Protein AF-A0A372DYC7-F1 (afdb_monomer_lite)

Sequence (116 aa):
MNNTLNTIEMNVEYLGTKWVNGWEHNAYNVALTHNGVTEEFIWKQGLGIHKEPSLERVLEHLIKESYYYEEDIYDMYDDPEIAEKVIEQLKEEEEKLNNLFSEYELEEFYSFYFED

pLDDT: mean 88.9, std 8.72, range [56.5, 97.94]

Foldseek 3Di:
DVVQLVQKDKDKDFPAWDDDPNFIWTWIWIWIAHPRDIDTDTDTHGPPPPDDDDPLNVLLVLLVLLPDDLVVLCVVDPDVVVSVVSVVNSVVSNVRCVRRDPPVVSVVSCCVNPND

Radius of gyration: 14.84 Å; chains: 1; bounding box: 36×30×34 Å

Secondary structure (DSSP, 8-state):
-HHHHTT-EEEEEEEEEEEETTEEEEEEEEEEEETTEEEEEEEEEETT--SPPPHHHHHHHHHHHHS--HHHHHHH-SSHHHHHHHHHHHHHHHHHHHHHS-HHHHHHHHHHHH--

Structure (mmCIF, N/CA/C/O backbone):
data_AF-A0A372DYC7-F1
#
_entry.id   AF-A0A372DYC7-F1
#
loop_
_atom_site.group_PDB
_atom_site.id
_atom_site.type_symbol
_atom_site.label_atom_id
_atom_site.label_alt_id
_atom_site.label_comp_id
_atom_site.label_asym_id
_atom_site.label_entity_id
_atom_site.label_seq_id
_atom_site.pdbx_PDB_ins_code
_atom_site.Cartn_x
_atom_site.Cartn_y
_atom_site.Cartn_z
_atom_site.occupancy
_atom_site.B_iso_or_equiv
_atom_site.auth_seq_id
_atom_site.auth_comp_id
_atom_site.auth_asym_id
_atom_site.auth_atom_id
_atom_site.pdbx_PDB_model_num
ATOM 1 N N . MET A 1 1 ? -2.525 -3.301 18.981 1.00 56.50 1 MET A N 1
ATOM 2 C CA . MET A 1 1 ? -2.126 -4.342 18.011 1.00 56.50 1 MET A CA 1
ATOM 3 C C . MET A 1 1 ? -3.255 -5.265 17.580 1.00 56.50 1 MET A C 1
ATOM 5 O O . MET A 1 1 ? -3.881 -4.928 16.588 1.00 56.50 1 MET A O 1
ATOM 9 N N . ASN A 1 2 ? -3.603 -6.355 18.294 1.00 57.84 2 ASN A N 1
ATOM 10 C CA . ASN A 1 2 ? -4.692 -7.252 17.839 1.00 57.84 2 ASN A CA 1
ATOM 11 C C . ASN A 1 2 ? -6.020 -6.513 17.589 1.00 57.84 2 ASN A C 1
ATOM 13 O O . ASN A 1 2 ? -6.776 -6.904 16.715 1.00 57.84 2 ASN A O 1
ATOM 17 N N . ASN A 1 3 ? -6.305 -5.432 18.322 1.00 63.66 3 ASN A N 1
ATOM 18 C CA . ASN A 1 3 ? -7.542 -4.677 18.124 1.00 63.66 3 ASN A CA 1
ATOM 19 C C . ASN A 1 3 ? -7.583 -3.879 16.812 1.00 63.66 3 ASN A C 1
ATOM 21 O O . ASN A 1 3 ? -8.643 -3.861 16.204 1.00 63.66 3 ASN A O 1
ATOM 25 N N . THR A 1 4 ? -6.477 -3.272 16.367 1.00 75.25 4 THR A N 1
ATOM 26 C CA . THR A 1 4 ? -6.447 -2.425 15.156 1.00 75.25 4 THR A CA 1
ATOM 27 C C . THR A 1 4 ? -6.471 -3.267 13.882 1.00 75.25 4 THR A C 1
ATOM 29 O O . THR A 1 4 ? -7.215 -2.971 12.959 1.00 75.25 4 THR A O 1
ATOM 32 N N . LEU A 1 5 ? -5.742 -4.389 13.841 1.00 82.31 5 LEU A N 1
ATOM 33 C CA . LEU A 1 5 ? -5.814 -5.309 12.696 1.00 82.31 5 LEU A CA 1
ATOM 34 C C . LEU A 1 5 ? -7.219 -5.914 12.532 1.00 82.31 5 LEU A C 1
ATOM 36 O O . LEU A 1 5 ? -7.680 -6.114 11.415 1.00 82.31 5 LEU A O 1
ATOM 40 N N . ASN A 1 6 ? -7.926 -6.153 13.642 1.00 82.19 6 ASN A N 1
ATOM 41 C CA . ASN A 1 6 ? -9.282 -6.706 13.628 1.00 82.19 6 ASN A CA 1
ATOM 42 C C . ASN A 1 6 ? -10.358 -5.718 13.146 1.00 82.19 6 ASN A C 1
ATOM 44 O O . ASN A 1 6 ? -11.492 -6.142 12.922 1.00 82.19 6 ASN A O 1
ATOM 48 N N . THR A 1 7 ? -10.050 -4.423 13.039 1.00 86.94 7 THR A N 1
ATOM 49 C CA . THR A 1 7 ? -10.987 -3.407 12.529 1.00 86.94 7 THR A CA 1
ATOM 50 C C . THR A 1 7 ? -10.814 -3.126 11.042 1.00 86.94 7 THR A C 1
ATOM 52 O O . THR A 1 7 ? -11.614 -2.379 10.484 1.00 86.94 7 THR A O 1
ATOM 55 N N . ILE A 1 8 ? -9.799 -3.719 10.409 1.00 94.44 8 ILE A N 1
ATOM 56 C CA . ILE A 1 8 ? -9.509 -3.527 8.992 1.00 94.44 8 ILE A CA 1
ATOM 57 C C . ILE A 1 8 ? -10.151 -4.659 8.199 1.00 94.44 8 ILE A C 1
ATOM 59 O O . ILE A 1 8 ? -9.878 -5.840 8.424 1.00 94.44 8 ILE A O 1
ATOM 63 N N . GLU A 1 9 ? -10.988 -4.293 7.239 1.00 96.19 9 GLU A N 1
ATOM 64 C CA . GLU A 1 9 ? -11.519 -5.228 6.255 1.00 96.19 9 GLU A CA 1
ATOM 65 C C . GLU A 1 9 ? -10.656 -5.170 4.992 1.00 96.19 9 GLU A C 1
ATOM 67 O O . GLU A 1 9 ? -10.263 -4.093 4.543 1.00 96.19 9 GLU A O 1
ATOM 72 N N . MET A 1 10 ? -10.359 -6.333 4.410 1.00 96.25 10 MET A N 1
ATOM 73 C CA . MET A 1 10 ? -9.587 -6.439 3.174 1.00 96.25 10 MET A CA 1
ATOM 74 C C . MET A 1 10 ? -10.370 -7.225 2.133 1.00 96.25 10 MET A C 1
ATOM 76 O O . MET A 1 10 ? -10.774 -8.363 2.375 1.00 96.25 10 MET A O 1
ATOM 80 N N . ASN A 1 11 ? -10.506 -6.639 0.948 1.00 96.25 11 ASN A N 1
ATOM 81 C CA . ASN A 1 11 ? -10.995 -7.318 -0.242 1.00 96.25 11 ASN A CA 1
ATOM 82 C C . ASN A 1 11 ? -9.893 -7.351 -1.297 1.00 96.25 11 ASN A C 1
ATOM 84 O O . ASN A 1 11 ? -9.164 -6.379 -1.482 1.00 96.25 11 ASN A O 1
ATOM 88 N N . VAL A 1 12 ? -9.773 -8.480 -1.991 1.00 94.50 12 VAL A N 1
ATOM 89 C CA . VAL A 1 12 ? -8.697 -8.722 -2.955 1.00 94.50 12 VAL A CA 1
ATOM 90 C C . VAL A 1 12 ? -9.269 -9.199 -4.278 1.00 94.50 12 VAL A C 1
ATOM 92 O O . VAL A 1 12 ? -10.001 -10.186 -4.329 1.00 94.50 12 VAL A O 1
ATOM 95 N N . GLU A 1 13 ? -8.885 -8.527 -5.357 1.00 94.44 13 GLU A N 1
ATOM 96 C CA . GLU A 1 13 ? -9.177 -8.932 -6.728 1.00 94.44 13 GLU A CA 1
ATOM 97 C C . GLU A 1 13 ? -7.873 -9.288 -7.444 1.00 94.44 13 GLU A C 1
ATOM 99 O O . GLU A 1 13 ? -6.955 -8.477 -7.534 1.00 94.44 13 GLU A O 1
ATOM 104 N N . TYR A 1 14 ? -7.777 -10.506 -7.979 1.00 92.31 14 TYR A N 1
ATOM 105 C CA . TYR A 1 14 ? -6.610 -10.919 -8.754 1.00 92.31 14 TYR A CA 1
ATOM 106 C C . TYR A 1 14 ? -6.668 -10.356 -10.180 1.00 92.31 14 TYR A C 1
ATOM 108 O O . TYR A 1 14 ? -7.560 -10.693 -10.956 1.00 92.31 14 TYR A O 1
ATOM 116 N N . LEU A 1 15 ? -5.666 -9.557 -10.551 1.00 90.38 15 LEU A N 1
ATOM 117 C CA . LEU A 1 15 ? -5.572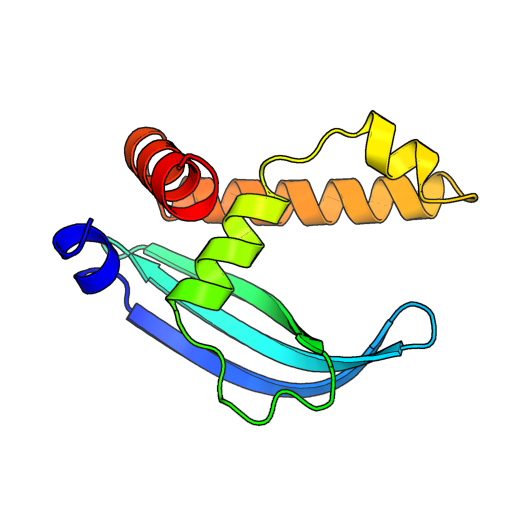 -8.879 -11.850 1.00 90.38 15 LEU A CA 1
ATOM 118 C C . LEU A 1 15 ? -4.760 -9.666 -12.890 1.00 90.38 15 LEU A C 1
ATOM 120 O O . LEU A 1 15 ? -4.502 -9.174 -13.994 1.00 90.38 15 LEU A O 1
ATOM 124 N N . GLY A 1 16 ? -4.326 -10.879 -12.545 1.00 88.12 16 GLY A N 1
ATOM 125 C CA . GLY A 1 16 ? -3.447 -11.681 -13.383 1.00 88.12 16 GLY A CA 1
ATOM 126 C C . GLY A 1 16 ? -1.967 -11.406 -13.134 1.00 88.12 16 GLY A C 1
ATOM 127 O O . GLY A 1 16 ? -1.562 -10.702 -12.208 1.00 88.12 16 GLY A O 1
ATOM 128 N N . THR A 1 17 ? -1.143 -11.986 -13.996 1.00 89.06 17 THR A N 1
ATOM 129 C CA . THR A 1 17 ? 0.308 -11.906 -13.885 1.00 89.06 17 THR A CA 1
ATOM 130 C C . THR A 1 17 ? 0.856 -10.712 -14.680 1.00 89.06 17 THR A C 1
ATOM 132 O O . THR A 1 17 ? 0.409 -10.437 -15.796 1.00 89.06 17 THR A O 1
ATOM 135 N N . LYS A 1 18 ? 1.798 -9.961 -14.098 1.00 84.75 18 LYS A N 1
ATOM 136 C CA . LYS A 1 18 ? 2.407 -8.744 -14.662 1.00 84.75 18 LYS A CA 1
ATOM 137 C C . LYS A 1 18 ? 3.930 -8.846 -14.657 1.00 84.75 18 LYS A C 1
ATOM 139 O O . LYS A 1 18 ? 4.508 -9.431 -13.750 1.00 84.75 18 LYS A O 1
ATOM 144 N N . TRP A 1 19 ? 4.569 -8.227 -15.646 1.00 80.38 19 TRP A N 1
ATOM 145 C CA . TRP A 1 19 ? 6.026 -8.160 -15.764 1.00 80.38 19 TRP A CA 1
ATOM 146 C C . TRP A 1 19 ? 6.530 -6.801 -15.276 1.00 80.38 19 TRP A C 1
ATOM 148 O O . TRP A 1 19 ? 6.081 -5.768 -15.770 1.00 80.38 19 TRP A O 1
ATOM 158 N N . VAL A 1 20 ? 7.454 -6.802 -14.317 1.00 73.19 20 VAL A N 1
ATOM 159 C CA . VAL A 1 20 ? 8.105 -5.613 -13.753 1.00 73.19 20 VAL A CA 1
ATOM 160 C C . VAL A 1 20 ? 9.607 -5.882 -13.710 1.00 73.19 20 VAL A C 1
ATOM 162 O O . VAL A 1 20 ? 10.046 -6.868 -13.130 1.00 73.19 20 VAL A O 1
ATOM 165 N N . ASN A 1 21 ? 10.405 -5.036 -14.366 1.00 68.50 21 ASN A N 1
ATOM 166 C CA . ASN A 1 21 ? 11.875 -5.112 -14.366 1.00 68.50 21 ASN A CA 1
ATOM 167 C C . ASN A 1 21 ? 12.450 -6.505 -14.710 1.00 68.50 21 ASN A C 1
ATOM 169 O O . ASN A 1 21 ? 13.441 -6.946 -14.134 1.00 68.50 21 ASN A O 1
ATOM 173 N N . GLY A 1 22 ? 11.818 -7.213 -15.655 1.00 73.31 22 GLY A N 1
ATOM 174 C CA . GLY A 1 22 ? 12.240 -8.551 -16.096 1.00 73.31 22 GLY A CA 1
ATOM 175 C C . GLY A 1 22 ? 11.792 -9.702 -15.190 1.00 73.31 22 GLY A C 1
ATOM 176 O O . GLY A 1 22 ? 12.070 -10.857 -15.508 1.00 73.31 22 GLY A O 1
ATOM 177 N N . TRP A 1 23 ? 11.067 -9.401 -14.114 1.00 75.25 23 TRP A N 1
ATOM 178 C CA . TRP A 1 23 ? 10.476 -10.374 -13.206 1.00 75.25 23 TRP A CA 1
ATOM 179 C C . TRP A 1 23 ? 8.964 -10.390 -13.354 1.00 75.25 23 TRP A C 1
ATOM 181 O O . TRP A 1 23 ? 8.325 -9.381 -13.645 1.00 75.25 23 TRP A O 1
ATOM 191 N N . GLU A 1 24 ? 8.386 -11.566 -13.179 1.00 84.81 24 GLU A N 1
ATOM 192 C CA . GLU A 1 24 ? 6.955 -11.772 -13.299 1.00 84.81 24 GLU A CA 1
ATOM 193 C C . GLU A 1 24 ? 6.333 -11.867 -11.888 1.00 84.81 24 GLU A C 1
ATOM 195 O O . GLU A 1 24 ? 6.908 -12.461 -10.971 1.00 84.81 24 GLU A O 1
ATOM 200 N N . HIS A 1 25 ? 5.182 -11.218 -11.701 1.00 89.12 25 HIS A N 1
ATOM 201 C CA . HIS A 1 25 ? 4.505 -11.024 -10.416 1.00 89.12 25 HIS A CA 1
ATOM 202 C C . HIS A 1 25 ? 3.005 -11.296 -10.545 1.00 89.12 25 HIS A C 1
ATOM 204 O O . HIS A 1 25 ? 2.388 -10.922 -11.541 1.00 89.12 25 HIS A O 1
ATOM 210 N N . ASN A 1 26 ? 2.390 -11.864 -9.511 1.00 89.62 26 ASN A N 1
ATOM 211 C CA . ASN A 1 26 ? 0.935 -11.863 -9.370 1.00 89.62 26 ASN A CA 1
ATOM 212 C C . ASN A 1 26 ? 0.490 -10.467 -8.925 1.00 89.62 26 ASN A C 1
ATOM 214 O O . ASN A 1 26 ? 0.961 -9.985 -7.897 1.00 89.62 26 ASN A O 1
ATOM 218 N N . ALA A 1 27 ? -0.388 -9.819 -9.684 1.00 91.19 27 ALA A N 1
ATOM 219 C CA . ALA A 1 27 ? -0.905 -8.496 -9.355 1.00 91.19 27 ALA A CA 1
ATOM 220 C C . ALA A 1 27 ? -2.329 -8.584 -8.804 1.00 91.19 27 ALA A C 1
ATOM 222 O O . ALA A 1 27 ? -3.139 -9.389 -9.270 1.00 91.19 27 ALA A O 1
ATOM 223 N N . TYR A 1 28 ? -2.632 -7.724 -7.842 1.00 93.38 28 TYR A N 1
ATOM 224 C CA . TYR A 1 28 ? -3.904 -7.669 -7.141 1.00 93.38 28 TYR A CA 1
ATOM 225 C C . TYR A 1 28 ? -4.366 -6.216 -7.023 1.00 93.38 28 TYR A C 1
ATOM 227 O O . TYR A 1 28 ? -3.539 -5.326 -6.832 1.00 93.38 28 TYR A O 1
ATOM 235 N N . ASN A 1 29 ? -5.674 -5.985 -7.114 1.00 95.06 29 ASN A N 1
ATOM 236 C CA . ASN A 1 29 ? -6.281 -4.800 -6.524 1.00 95.06 29 ASN A CA 1
ATOM 237 C C . ASN A 1 29 ? -6.641 -5.152 -5.080 1.00 95.06 29 ASN A C 1
ATOM 239 O O . ASN A 1 29 ? -7.350 -6.138 -4.853 1.00 95.06 29 ASN A O 1
ATOM 243 N N . VAL A 1 30 ? -6.124 -4.399 -4.115 1.00 96.31 30 VAL A N 1
ATOM 244 C CA . VAL A 1 30 ? -6.432 -4.581 -2.696 1.00 96.31 30 VAL A CA 1
ATOM 245 C C . VAL A 1 30 ? -7.232 -3.383 -2.222 1.00 96.31 30 VAL A C 1
ATOM 247 O O . VAL A 1 30 ? -6.718 -2.270 -2.212 1.00 96.31 30 VAL A O 1
ATOM 250 N N . ALA A 1 31 ? -8.473 -3.618 -1.811 1.00 97.62 31 ALA A N 1
ATOM 251 C CA . ALA A 1 31 ? -9.290 -2.617 -1.145 1.00 97.62 31 ALA A CA 1
ATOM 252 C C . ALA A 1 31 ? -9.194 -2.826 0.368 1.00 97.62 31 ALA A C 1
ATOM 254 O O . ALA A 1 31 ? -9.555 -3.896 0.870 1.00 97.62 31 ALA A O 1
ATOM 255 N N . LEU A 1 32 ? -8.706 -1.811 1.076 1.00 97.69 32 LEU A N 1
ATOM 256 C CA . LEU A 1 32 ? -8.657 -1.782 2.534 1.00 97.69 32 LEU A CA 1
ATOM 257 C C . LEU A 1 32 ? -9.731 -0.833 3.046 1.00 97.69 32 LEU A C 1
ATOM 259 O O . LEU A 1 32 ? -9.810 0.307 2.595 1.00 97.69 32 LEU A O 1
ATOM 263 N N . THR A 1 33 ? -10.532 -1.297 4.000 1.00 97.44 33 THR A N 1
ATOM 264 C CA . THR A 1 33 ? -11.546 -0.488 4.672 1.00 97.44 33 THR A CA 1
ATOM 265 C C . THR A 1 33 ? -11.220 -0.392 6.155 1.00 97.44 33 THR A C 1
ATOM 267 O O . THR A 1 33 ? -11.121 -1.410 6.837 1.00 97.44 33 THR A O 1
ATOM 270 N N . HIS A 1 34 ? -11.095 0.831 6.669 1.00 95.38 34 HIS A N 1
ATOM 271 C CA . HIS A 1 34 ? -10.878 1.110 8.090 1.00 95.38 34 HIS A CA 1
ATOM 272 C C . HIS A 1 34 ? -11.677 2.344 8.501 1.00 95.38 34 HIS A C 1
ATOM 274 O O . HIS A 1 34 ? -11.741 3.325 7.764 1.00 95.38 34 HIS A O 1
ATOM 280 N N . ASN A 1 35 ? -12.351 2.289 9.652 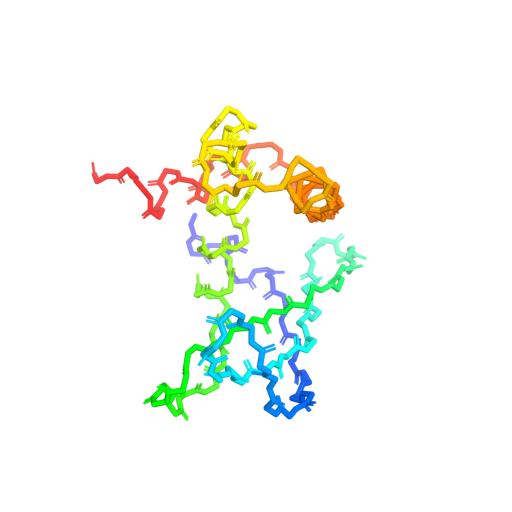1.00 90.19 35 ASN A N 1
ATOM 281 C CA . ASN A 1 35 ? -13.164 3.396 10.182 1.00 90.19 35 ASN A CA 1
ATOM 282 C C . ASN A 1 35 ? -14.171 4.022 9.182 1.00 90.19 35 ASN A C 1
ATOM 284 O O . ASN A 1 35 ? -14.516 5.199 9.282 1.00 90.19 35 ASN A O 1
ATOM 288 N N . GLY A 1 36 ? -14.681 3.231 8.230 1.00 92.06 36 GLY A N 1
ATOM 289 C CA . GLY A 1 36 ? -15.637 3.679 7.209 1.00 92.06 36 GLY A CA 1
ATOM 290 C C . GLY A 1 36 ? -15.014 4.367 5.986 1.00 92.06 36 GLY A C 1
ATOM 291 O O . GLY A 1 36 ? -15.755 4.750 5.081 1.00 92.06 36 GLY A O 1
ATOM 292 N N . VAL A 1 37 ? -13.687 4.491 5.932 1.00 96.06 37 VAL A N 1
ATOM 293 C CA . VAL A 1 37 ? -12.923 4.916 4.750 1.00 96.06 37 VAL A CA 1
ATOM 294 C C . VAL A 1 37 ? -12.467 3.675 3.994 1.00 96.06 37 VAL A C 1
ATOM 296 O O . VAL A 1 37 ? -12.170 2.657 4.612 1.00 96.06 37 VAL A O 1
ATOM 299 N N . THR A 1 38 ? -12.459 3.729 2.663 1.00 97.69 38 THR A N 1
ATOM 300 C CA . THR A 1 38 ? -11.950 2.649 1.808 1.00 97.69 38 THR A CA 1
ATOM 301 C C . THR A 1 38 ? -10.994 3.221 0.781 1.00 97.69 38 THR A C 1
ATOM 303 O O . THR A 1 38 ? -11.359 4.172 0.096 1.00 97.69 38 THR A O 1
ATOM 306 N N . GLU A 1 39 ? -9.817 2.616 0.661 1.00 97.94 39 GLU A N 1
ATOM 307 C CA . GLU A 1 39 ? -8.808 2.970 -0.338 1.00 97.94 39 GLU A CA 1
ATOM 308 C C . GLU A 1 39 ? -8.347 1.725 -1.099 1.00 97.94 39 GLU A C 1
ATOM 310 O O . GLU A 1 39 ? -8.348 0.611 -0.565 1.00 97.94 39 GLU A O 1
ATOM 315 N N . GLU A 1 40 ? -7.959 1.925 -2.359 1.00 96.81 40 GLU A N 1
ATOM 316 C CA . GLU A 1 40 ? -7.547 0.861 -3.276 1.00 96.81 40 GLU A CA 1
ATOM 317 C C . GLU A 1 40 ? -6.064 0.969 -3.653 1.00 96.81 40 GLU A C 1
ATOM 319 O O . GLU A 1 40 ? -5.568 2.032 -4.049 1.00 96.81 40 GLU A O 1
ATOM 324 N N . PHE A 1 41 ? -5.372 -0.167 -3.588 1.00 95.12 41 PHE A N 1
ATOM 325 C CA . PHE A 1 41 ? -3.936 -0.295 -3.816 1.00 95.12 41 PHE A CA 1
ATOM 326 C C . PHE A 1 41 ? -3.643 -1.343 -4.886 1.00 95.12 41 PHE A C 1
ATOM 328 O O . PHE A 1 41 ? -4.210 -2.440 -4.883 1.00 95.12 41 PHE A O 1
ATOM 335 N N . ILE A 1 42 ? -2.694 -1.039 -5.774 1.00 91.38 42 ILE A N 1
ATOM 336 C CA . ILE A 1 42 ? -2.190 -2.017 -6.739 1.00 91.38 42 ILE A CA 1
ATOM 337 C C . ILE A 1 42 ? -1.029 -2.767 -6.102 1.00 91.38 42 ILE A C 1
ATOM 339 O O . ILE A 1 42 ? 0.118 -2.337 -6.145 1.00 91.38 42 ILE A O 1
ATOM 343 N N . TRP A 1 43 ? -1.324 -3.939 -5.554 1.00 91.62 43 TRP A N 1
ATOM 344 C CA . TRP A 1 43 ? -0.346 -4.734 -4.828 1.00 91.62 43 TRP A CA 1
ATOM 345 C C . TRP A 1 43 ? 0.199 -5.885 -5.677 1.00 91.62 43 TRP A C 1
ATOM 347 O O . TRP A 1 43 ? -0.507 -6.476 -6.501 1.00 91.62 43 TRP A O 1
ATOM 357 N N . LYS A 1 44 ? 1.475 -6.231 -5.491 1.00 89.50 44 LYS A N 1
ATOM 358 C CA . LYS A 1 44 ? 2.158 -7.263 -6.284 1.00 89.50 44 LYS A CA 1
ATOM 359 C C . LYS A 1 44 ? 2.844 -8.280 -5.381 1.00 89.50 44 LYS A C 1
ATOM 361 O O . LYS A 1 44 ? 3.539 -7.929 -4.438 1.00 89.50 44 LYS A O 1
ATOM 366 N N . GLN A 1 45 ? 2.726 -9.552 -5.748 1.00 87.88 45 GLN A N 1
ATOM 367 C CA . GLN A 1 45 ? 3.373 -10.676 -5.081 1.00 87.88 45 GLN A CA 1
ATOM 368 C C . GLN A 1 45 ? 4.333 -11.383 -6.036 1.00 87.88 45 GLN A C 1
ATOM 370 O O . GLN A 1 45 ? 3.983 -11.660 -7.184 1.00 87.88 45 GLN A O 1
ATOM 375 N N . GLY A 1 46 ? 5.534 -11.724 -5.565 1.00 82.75 46 GLY A N 1
ATOM 376 C CA . GLY A 1 46 ? 6.481 -12.520 -6.349 1.00 82.75 46 GLY A CA 1
ATOM 377 C C . GLY A 1 46 ? 5.909 -13.888 -6.750 1.00 82.75 46 GLY A C 1
ATOM 378 O O . GLY A 1 46 ? 5.208 -14.542 -5.967 1.00 82.75 46 GLY A O 1
ATOM 379 N N . LEU A 1 47 ? 6.220 -14.337 -7.970 1.00 75.44 47 LEU A N 1
ATOM 380 C CA . LEU A 1 47 ? 5.857 -15.678 -8.428 1.00 75.44 47 LEU A CA 1
ATOM 381 C C . LEU A 1 47 ? 6.474 -16.771 -7.543 1.00 75.44 47 LEU A C 1
ATOM 383 O O . LEU A 1 47 ? 7.641 -16.710 -7.166 1.00 75.44 47 LEU A O 1
ATOM 387 N N . GLY A 1 48 ? 5.679 -17.797 -7.230 1.00 69.56 48 GLY A N 1
ATOM 388 C CA . GLY A 1 48 ? 6.052 -18.894 -6.324 1.00 69.56 48 GLY A CA 1
ATOM 389 C C . GLY A 1 48 ? 5.483 -18.753 -4.910 1.00 69.56 48 GLY A C 1
ATOM 390 O O . GLY A 1 48 ? 5.449 -19.723 -4.152 1.00 69.56 48 GLY A O 1
ATOM 391 N N . ILE A 1 49 ? 4.941 -17.583 -4.564 1.00 74.38 49 ILE A N 1
ATOM 392 C CA . ILE A 1 49 ? 4.090 -17.437 -3.385 1.00 74.38 49 ILE A CA 1
ATOM 393 C C . ILE A 1 49 ? 2.656 -17.762 -3.823 1.00 74.38 49 ILE A C 1
ATOM 395 O O . ILE A 1 49 ? 1.994 -16.975 -4.492 1.00 74.38 49 ILE A O 1
ATOM 399 N N . HIS A 1 50 ? 2.200 -18.969 -3.484 1.00 65.44 50 HIS A N 1
ATOM 400 C CA . HIS A 1 50 ? 0.890 -19.501 -3.892 1.00 65.44 50 HIS A CA 1
ATOM 401 C C . HIS A 1 50 ? -0.252 -19.168 -2.923 1.00 65.44 50 HIS A C 1
ATOM 403 O O . HIS A 1 50 ? -1.385 -19.583 -3.148 1.00 65.44 50 HIS A O 1
ATOM 409 N N . LYS A 1 51 ? 0.047 -18.477 -1.820 1.00 69.56 51 LYS A N 1
ATOM 410 C CA . LYS A 1 51 ? -0.969 -18.049 -0.857 1.00 69.56 51 LYS A CA 1
ATOM 411 C C . LYS A 1 51 ? -1.638 -16.776 -1.358 1.00 69.56 51 LYS A C 1
ATOM 413 O O . LYS A 1 51 ? -0.958 -15.920 -1.926 1.00 69.56 51 LYS A O 1
ATOM 418 N N . GLU A 1 52 ? -2.943 -16.676 -1.125 1.00 81.62 52 GLU A N 1
ATOM 419 C CA . GLU A 1 52 ? -3.664 -15.412 -1.265 1.00 81.62 52 GLU A CA 1
ATOM 420 C C . GLU A 1 52 ? -2.998 -14.335 -0.392 1.00 81.62 52 GLU A C 1
ATOM 422 O O . GLU A 1 52 ? -2.416 -14.679 0.650 1.00 81.62 52 GLU A O 1
ATOM 427 N N . PRO A 1 53 ? -3.038 -13.059 -0.815 1.00 90.25 53 PRO A N 1
ATOM 428 C CA . PRO A 1 53 ? -2.507 -11.962 -0.015 1.00 90.25 53 PRO A CA 1
ATOM 429 C C . PRO A 1 53 ? -3.150 -11.973 1.375 1.00 90.25 53 PRO A C 1
ATOM 431 O O . PRO A 1 53 ? -4.368 -12.108 1.492 1.00 90.25 53 PRO A O 1
ATOM 434 N N . SER A 1 54 ? -2.338 -11.862 2.427 1.00 91.38 54 SER A N 1
ATOM 435 C CA . SER A 1 54 ? -2.842 -11.683 3.791 1.00 91.38 54 SER A CA 1
ATOM 436 C C . SER A 1 54 ? -2.784 -10.210 4.164 1.00 91.38 54 SER A C 1
ATOM 438 O O . SER A 1 54 ? -1.881 -9.504 3.712 1.00 91.38 54 SER A O 1
ATOM 440 N N . LEU A 1 55 ? -3.718 -9.766 5.008 1.00 93.19 55 LEU A N 1
ATOM 441 C CA . LEU A 1 55 ? -3.794 -8.376 5.455 1.00 93.19 55 LEU A CA 1
ATOM 442 C C . LEU A 1 55 ? -2.453 -7.911 6.020 1.00 93.19 55 LEU A C 1
ATOM 444 O O . LEU A 1 55 ? -1.960 -6.857 5.646 1.00 93.19 55 LEU A O 1
ATOM 448 N N . GLU A 1 56 ? -1.825 -8.735 6.856 1.00 91.31 56 GLU A N 1
ATOM 449 C CA . GLU A 1 56 ? -0.569 -8.386 7.506 1.00 91.31 56 GLU A CA 1
ATOM 450 C C . GLU A 1 56 ? 0.561 -8.177 6.503 1.00 91.31 56 GLU A C 1
ATOM 452 O O . GLU A 1 56 ? 1.357 -7.270 6.685 1.00 91.31 56 GLU A O 1
ATOM 457 N N . ARG A 1 57 ? 0.622 -8.980 5.434 1.00 90.62 57 ARG A N 1
ATOM 458 C CA . ARG A 1 57 ? 1.656 -8.839 4.398 1.00 90.62 57 ARG A CA 1
ATOM 459 C C . ARG A 1 57 ? 1.411 -7.644 3.497 1.00 90.62 57 ARG A C 1
ATOM 461 O O . ARG A 1 57 ? 2.367 -7.026 3.040 1.00 90.62 57 ARG A O 1
ATOM 468 N N . VAL A 1 58 ? 0.145 -7.360 3.199 1.00 93.88 58 VAL A N 1
ATOM 469 C CA . VAL A 1 58 ? -0.208 -6.170 2.429 1.00 93.88 58 VAL A CA 1
ATOM 470 C C . VAL A 1 58 ? 0.141 -4.927 3.239 1.00 93.88 58 VAL A C 1
ATOM 472 O O . VAL A 1 58 ? 0.849 -4.074 2.722 1.00 93.88 58 VAL A O 1
ATOM 475 N N . LEU A 1 59 ? -0.274 -4.855 4.508 1.00 93.88 59 LEU A N 1
ATOM 476 C CA . LEU A 1 59 ? 0.043 -3.728 5.385 1.00 93.88 59 LEU A CA 1
ATOM 477 C C . LEU A 1 59 ? 1.546 -3.580 5.607 1.00 93.88 59 LEU A C 1
ATOM 479 O O . LEU A 1 59 ? 2.057 -2.487 5.422 1.00 93.88 59 LEU A O 1
ATOM 483 N N . GLU A 1 60 ? 2.269 -4.657 5.923 1.00 92.38 60 GLU A N 1
ATOM 484 C CA . GLU A 1 60 ? 3.732 -4.617 6.042 1.00 92.38 60 GLU A CA 1
ATOM 485 C C . GLU A 1 60 ? 4.366 -3.991 4.792 1.00 92.38 60 GLU A C 1
ATOM 487 O O . GLU A 1 60 ? 5.224 -3.119 4.900 1.00 92.38 60 GLU A O 1
ATOM 492 N N . HIS A 1 61 ? 3.919 -4.393 3.599 1.00 92.31 61 HIS A N 1
ATOM 493 C CA . HIS A 1 61 ? 4.459 -3.860 2.354 1.00 92.31 61 HIS A CA 1
ATOM 494 C C . HIS A 1 61 ? 4.125 -2.383 2.146 1.00 92.31 61 HIS A C 1
ATOM 496 O O . HIS A 1 61 ? 5.038 -1.594 1.933 1.00 92.31 61 HIS A O 1
ATOM 502 N N . LEU A 1 62 ? 2.844 -2.018 2.251 1.00 94.19 62 LEU A N 1
ATOM 503 C CA . LEU A 1 62 ? 2.383 -0.648 2.026 1.00 94.19 62 LEU A CA 1
ATOM 504 C C . LEU A 1 62 ? 3.015 0.326 3.026 1.00 94.19 62 LEU A C 1
ATOM 506 O O . LEU A 1 62 ? 3.478 1.392 2.637 1.00 94.19 62 LEU A O 1
ATOM 510 N N . ILE A 1 63 ? 3.091 -0.061 4.303 1.00 93.12 63 ILE A N 1
ATOM 511 C CA . ILE A 1 63 ? 3.758 0.741 5.331 1.00 93.12 63 ILE A CA 1
ATOM 512 C C . ILE A 1 63 ? 5.243 0.857 4.999 1.00 93.12 63 ILE A C 1
ATOM 514 O O . ILE A 1 63 ? 5.789 1.947 5.030 1.00 93.12 63 ILE A O 1
ATOM 518 N N . LYS A 1 64 ? 5.927 -0.226 4.621 1.00 90.94 64 LYS A N 1
ATOM 519 C CA . LYS A 1 64 ? 7.338 -0.121 4.231 1.00 90.94 64 LYS A CA 1
ATOM 520 C C . LYS A 1 64 ? 7.550 0.843 3.061 1.00 90.94 64 LYS A C 1
ATOM 522 O O . LYS A 1 64 ? 8.501 1.618 3.084 1.00 90.94 64 LYS A O 1
ATOM 527 N N . GLU A 1 65 ? 6.687 0.772 2.053 1.00 89.19 65 GLU A N 1
ATOM 528 C CA . GLU A 1 65 ? 6.737 1.629 0.868 1.00 89.19 65 GLU A CA 1
ATOM 529 C C . GLU A 1 65 ? 6.466 3.099 1.207 1.00 89.19 65 GLU A C 1
ATOM 531 O O . GLU A 1 65 ? 7.057 3.954 0.560 1.00 89.19 65 GLU A O 1
ATOM 536 N N . SER A 1 66 ? 5.693 3.416 2.254 1.00 88.88 66 SER A N 1
ATOM 537 C CA . SER A 1 66 ? 5.474 4.805 2.688 1.00 88.88 66 SER A CA 1
ATOM 538 C C . SER A 1 66 ? 6.666 5.436 3.419 1.00 88.88 66 SER A C 1
ATOM 540 O O . SER A 1 66 ? 6.754 6.656 3.491 1.00 88.88 66 SER A O 1
ATOM 542 N N . TYR A 1 67 ? 7.605 4.643 3.946 1.00 85.56 67 TYR A N 1
ATOM 543 C CA . TYR A 1 67 ? 8.830 5.137 4.599 1.00 85.56 67 TYR A CA 1
ATOM 544 C C . TYR A 1 67 ? 10.039 5.056 3.655 1.00 85.56 67 TYR A C 1
ATOM 546 O O . TYR A 1 67 ? 11.037 4.392 3.943 1.00 85.56 67 TYR A O 1
ATOM 554 N N . TYR A 1 68 ? 9.948 5.724 2.506 1.00 86.06 68 TYR A N 1
ATOM 555 C CA . TYR A 1 68 ? 11.016 5.769 1.507 1.00 86.06 68 TYR A CA 1
ATOM 556 C C . TYR A 1 68 ? 11.860 7.047 1.613 1.00 86.06 68 TYR A C 1
ATOM 558 O O . TYR A 1 68 ? 11.389 8.102 2.038 1.00 86.06 68 TYR A O 1
ATOM 566 N N . TYR A 1 69 ? 13.113 6.968 1.162 1.00 90.19 69 TYR A N 1
ATOM 567 C CA . TYR A 1 69 ? 13.950 8.139 0.917 1.00 90.19 69 TYR A CA 1
ATOM 568 C C . TYR A 1 69 ? 14.059 8.367 -0.590 1.00 90.19 69 TYR A C 1
ATOM 570 O O . TYR A 1 69 ? 14.463 7.472 -1.329 1.00 90.19 69 TYR A O 1
ATOM 578 N N . GLU A 1 70 ? 13.709 9.570 -1.058 1.00 91.94 70 GLU A N 1
ATOM 579 C CA . GLU A 1 70 ? 13.798 9.910 -2.487 1.00 91.94 70 GLU A CA 1
ATOM 580 C C . GLU A 1 70 ? 15.222 9.710 -3.035 1.00 91.94 70 GLU A C 1
ATOM 582 O O . GLU A 1 70 ? 15.375 9.217 -4.149 1.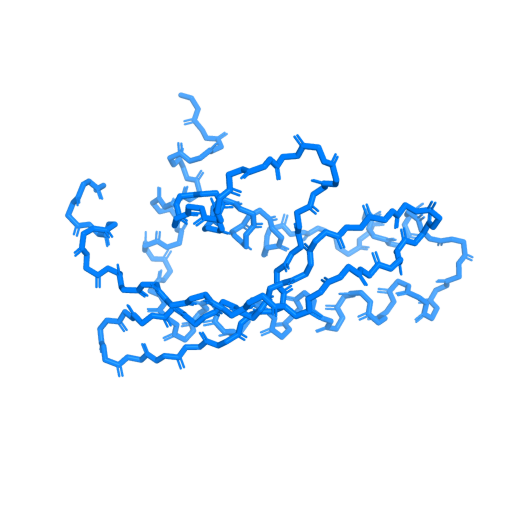00 91.94 70 GLU A O 1
ATOM 587 N N . GLU A 1 71 ? 16.258 10.035 -2.248 1.00 92.56 71 GLU A N 1
ATOM 588 C CA . GLU A 1 71 ? 17.670 9.846 -2.626 1.00 92.56 71 GLU A CA 1
ATOM 589 C C . GLU A 1 71 ? 17.985 8.381 -2.960 1.00 92.56 71 GLU A C 1
ATOM 591 O O . GLU A 1 71 ? 18.578 8.111 -4.004 1.00 92.56 71 GLU A O 1
ATOM 596 N N . ASP A 1 72 ? 17.502 7.434 -2.147 1.00 91.69 72 ASP A N 1
ATOM 597 C CA . ASP A 1 72 ? 17.694 6.000 -2.394 1.00 91.69 72 ASP A CA 1
ATOM 598 C C . ASP A 1 72 ? 17.027 5.569 -3.708 1.00 91.69 72 ASP A C 1
ATOM 600 O O . ASP A 1 72 ? 17.563 4.746 -4.449 1.00 91.69 72 ASP A O 1
ATOM 604 N N . ILE A 1 73 ? 15.863 6.140 -4.031 1.00 91.38 73 ILE A N 1
ATOM 605 C CA . ILE A 1 73 ? 15.151 5.839 -5.278 1.00 91.38 73 ILE A CA 1
ATOM 606 C C . ILE A 1 73 ? 15.903 6.410 -6.479 1.00 91.38 73 ILE A C 1
ATOM 608 O O . ILE A 1 73 ? 16.068 5.707 -7.477 1.00 91.38 73 ILE A O 1
ATOM 612 N N . TYR A 1 74 ? 16.384 7.652 -6.399 1.00 93.25 74 TYR A N 1
ATOM 613 C CA . TYR A 1 74 ? 17.206 8.232 -7.462 1.00 93.25 74 TYR A CA 1
ATOM 614 C C . TYR A 1 74 ? 18.487 7.424 -7.699 1.00 93.25 74 TYR A C 1
ATOM 616 O O . TYR A 1 74 ? 18.878 7.246 -8.850 1.00 93.25 74 TYR A O 1
ATOM 624 N N . ASP A 1 75 ? 19.092 6.871 -6.648 1.00 93.75 75 ASP A N 1
ATOM 625 C CA . ASP A 1 75 ? 20.278 6.017 -6.760 1.00 93.75 75 ASP A CA 1
ATOM 626 C C . ASP A 1 75 ? 19.974 4.627 -7.359 1.00 93.75 75 ASP A C 1
ATOM 628 O O . ASP A 1 75 ? 20.864 3.975 -7.912 1.00 93.75 75 ASP A O 1
ATOM 632 N N . MET A 1 76 ? 18.724 4.156 -7.280 1.00 90.31 76 MET A N 1
ATOM 633 C CA . MET A 1 76 ? 18.300 2.856 -7.818 1.00 90.31 76 MET A CA 1
ATOM 634 C C . MET A 1 76 ? 18.054 2.848 -9.332 1.00 90.31 76 MET A C 1
ATOM 636 O O . MET A 1 76 ? 18.091 1.773 -9.940 1.00 90.31 76 MET A O 1
ATOM 640 N N . TYR A 1 77 ? 17.772 4.000 -9.942 1.00 89.25 77 TYR A N 1
ATOM 641 C CA . TYR A 1 77 ? 17.392 4.090 -11.351 1.00 89.25 77 TYR A CA 1
ATOM 642 C C . TYR A 1 77 ? 18.370 4.956 -12.148 1.00 89.25 77 TYR A C 1
ATOM 644 O O . TYR A 1 77 ? 18.565 6.129 -11.857 1.00 89.25 77 TYR A O 1
ATOM 652 N N . ASP A 1 78 ? 18.909 4.396 -13.237 1.00 88.94 78 ASP A N 1
ATOM 653 C CA . ASP A 1 78 ? 19.788 5.129 -14.165 1.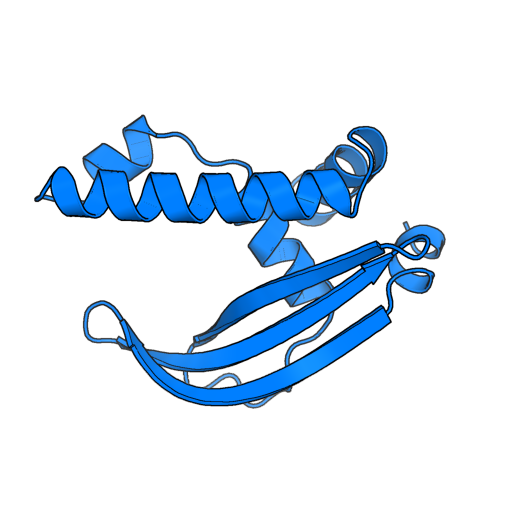00 88.94 78 ASP A CA 1
ATOM 654 C C . ASP A 1 78 ? 19.067 6.290 -14.888 1.00 88.94 78 ASP A C 1
ATOM 656 O O . ASP A 1 78 ? 19.713 7.203 -15.406 1.00 88.94 78 ASP A O 1
ATOM 660 N N . ASP A 1 79 ? 17.734 6.233 -14.964 1.00 91.50 79 ASP A N 1
ATOM 661 C CA . ASP A 1 79 ? 16.877 7.225 -15.614 1.00 91.50 79 ASP A CA 1
ATOM 662 C C . ASP A 1 79 ? 16.060 8.006 -14.563 1.00 91.50 7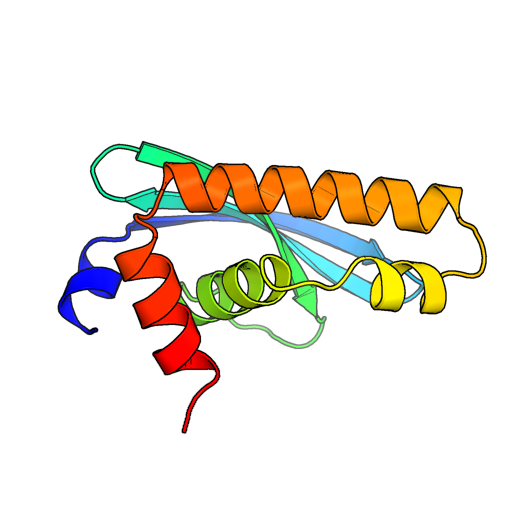9 ASP A C 1
ATOM 664 O O . ASP A 1 79 ? 15.148 7.432 -13.951 1.00 91.50 79 ASP A O 1
ATOM 668 N N . PRO A 1 80 ? 16.334 9.313 -14.375 1.00 91.50 80 PRO A N 1
ATOM 669 C CA . PRO A 1 80 ? 15.602 10.160 -13.436 1.00 91.50 80 PRO A CA 1
ATOM 670 C C . PRO A 1 80 ? 14.092 10.214 -13.692 1.00 91.50 80 PRO A C 1
ATOM 672 O O . PRO A 1 80 ? 13.327 10.288 -12.736 1.00 91.50 80 PRO A O 1
ATOM 675 N N . GLU A 1 81 ? 13.633 10.109 -14.946 1.00 93.81 81 GLU A N 1
ATOM 676 C CA . GLU A 1 81 ? 12.192 10.127 -15.247 1.00 93.81 81 GLU A CA 1
ATOM 677 C C . GLU A 1 81 ? 11.475 8.873 -14.720 1.00 93.81 81 GLU A C 1
ATOM 679 O O . GLU A 1 81 ? 10.260 8.880 -14.508 1.00 93.81 81 GLU A O 1
ATOM 684 N N . ILE A 1 82 ? 12.200 7.763 -14.547 1.00 91.50 82 ILE A N 1
ATOM 685 C CA . ILE A 1 82 ? 11.657 6.544 -13.939 1.00 91.50 82 ILE A CA 1
ATOM 686 C C . ILE A 1 82 ? 11.593 6.714 -12.422 1.00 91.50 82 ILE A C 1
ATOM 688 O O . ILE A 1 82 ? 10.563 6.387 -11.832 1.00 91.50 82 ILE A O 1
ATOM 692 N N . ALA A 1 83 ? 12.649 7.260 -11.812 1.00 92.44 83 ALA A N 1
ATOM 693 C CA . ALA A 1 83 ? 12.676 7.560 -10.382 1.00 92.44 83 ALA A CA 1
ATOM 694 C C . ALA A 1 83 ? 11.528 8.502 -9.983 1.00 92.44 83 ALA A C 1
ATOM 696 O O . ALA A 1 83 ? 10.794 8.199 -9.046 1.00 92.44 83 ALA A O 1
ATOM 697 N N . GLU A 1 84 ? 11.298 9.576 -10.747 1.00 94.88 84 GLU A N 1
ATOM 698 C CA . GLU A 1 84 ? 10.193 10.518 -10.519 1.00 94.88 84 GLU A CA 1
ATOM 699 C C . GLU A 1 84 ? 8.825 9.821 -10.544 1.00 94.88 84 GLU A C 1
ATOM 701 O O . GLU A 1 84 ? 8.027 10.006 -9.630 1.00 94.88 84 GLU A O 1
ATOM 706 N N . LYS A 1 85 ? 8.571 8.948 -11.528 1.00 93.50 85 LYS A N 1
ATOM 707 C CA . LYS A 1 85 ? 7.306 8.191 -11.614 1.00 93.50 85 LYS A CA 1
ATOM 708 C C . LYS A 1 85 ? 7.099 7.242 -10.439 1.00 93.50 85 LYS A C 1
ATOM 710 O O . LYS A 1 85 ? 5.962 7.018 -10.034 1.00 93.50 85 LYS A O 1
ATOM 715 N N . VAL A 1 86 ? 8.174 6.643 -9.930 1.00 91.62 86 VAL A N 1
ATOM 716 C CA . VAL A 1 86 ? 8.107 5.778 -8.745 1.00 91.62 86 VAL A CA 1
ATOM 717 C C . VAL A 1 86 ? 7.809 6.618 -7.507 1.00 91.62 86 VAL A C 1
ATOM 719 O O . VAL A 1 86 ? 6.921 6.263 -6.744 1.00 91.62 86 VAL A O 1
ATOM 722 N N . ILE A 1 87 ? 8.481 7.759 -7.340 1.00 94.38 87 ILE A N 1
ATOM 723 C CA . ILE A 1 87 ? 8.227 8.683 -6.227 1.00 94.38 87 ILE A CA 1
ATOM 724 C C . ILE A 1 87 ? 6.780 9.190 -6.258 1.00 94.38 87 ILE A C 1
ATOM 726 O O . ILE A 1 87 ? 6.126 9.212 -5.222 1.00 94.38 87 ILE A O 1
ATOM 730 N N . GLU A 1 88 ? 6.250 9.562 -7.426 1.00 94.69 88 GLU A N 1
ATOM 731 C CA . GLU A 1 88 ? 4.845 9.967 -7.567 1.00 94.69 88 GLU A CA 1
ATOM 732 C C . GLU A 1 88 ? 3.882 8.855 -7.125 1.00 94.69 88 GLU A C 1
ATOM 734 O O . GLU A 1 88 ? 2.947 9.126 -6.376 1.00 94.69 88 GLU A O 1
ATOM 739 N N . GLN A 1 89 ? 4.141 7.601 -7.510 1.00 91.88 89 GLN A N 1
ATOM 740 C CA . GLN A 1 89 ? 3.332 6.455 -7.073 1.00 91.88 89 GLN A CA 1
ATOM 741 C C . GLN A 1 89 ? 3.383 6.256 -5.556 1.00 91.88 89 GLN A C 1
ATOM 743 O O . GLN A 1 89 ? 2.340 6.071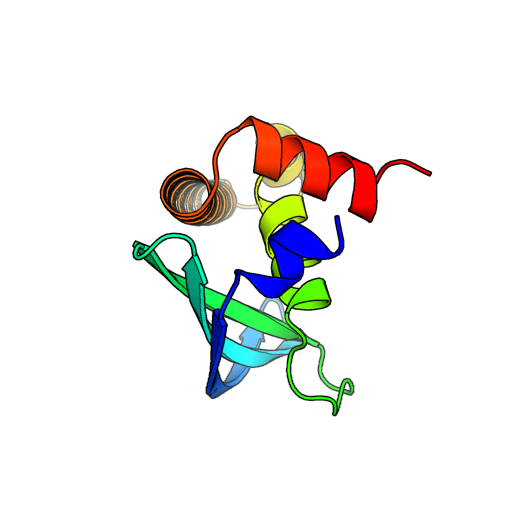 -4.934 1.00 91.88 89 GLN A O 1
ATOM 748 N N . LEU A 1 90 ? 4.571 6.345 -4.954 1.00 93.44 90 LEU A N 1
ATOM 749 C CA . LEU A 1 90 ? 4.731 6.198 -3.507 1.00 93.44 90 LEU A CA 1
ATOM 750 C C . LEU A 1 90 ? 4.034 7.329 -2.738 1.00 93.44 90 LEU A C 1
ATOM 752 O O . LEU A 1 90 ? 3.425 7.067 -1.707 1.00 93.44 90 LEU A O 1
ATOM 756 N N . LYS A 1 91 ? 4.044 8.565 -3.259 1.00 94.81 91 LYS A N 1
ATOM 757 C CA . LYS A 1 91 ? 3.278 9.691 -2.688 1.00 94.81 91 LYS A CA 1
ATOM 758 C C . LYS A 1 91 ? 1.777 9.434 -2.728 1.00 94.81 91 LYS A C 1
ATOM 760 O O . LYS A 1 91 ? 1.093 9.662 -1.737 1.00 94.81 91 LYS A O 1
ATOM 765 N N . GLU A 1 92 ? 1.261 8.938 -3.851 1.00 94.56 92 GLU A N 1
ATOM 766 C CA . GLU A 1 92 ? -0.158 8.584 -3.962 1.00 94.56 92 GLU A CA 1
ATOM 767 C C . GLU A 1 92 ? -0.548 7.466 -2.981 1.00 94.56 92 GLU A C 1
ATOM 769 O O . GLU A 1 92 ? -1.630 7.497 -2.395 1.00 94.56 92 GLU A O 1
ATOM 774 N N . GLU A 1 93 ? 0.315 6.468 -2.785 1.00 93.69 93 GLU A N 1
ATOM 775 C CA . GLU A 1 93 ? 0.080 5.380 -1.830 1.00 93.69 93 GLU A CA 1
ATOM 776 C C . GLU A 1 93 ? 0.166 5.855 -0.373 1.00 93.69 93 GLU A C 1
ATOM 778 O O . GLU A 1 93 ? -0.679 5.479 0.443 1.00 93.69 93 GLU A O 1
ATOM 783 N N . GLU A 1 94 ? 1.112 6.739 -0.061 1.00 94.50 94 GLU A N 1
ATOM 784 C CA . GLU A 1 94 ? 1.234 7.402 1.238 1.00 94.50 94 GLU A CA 1
ATOM 785 C C . GLU A 1 94 ? -0.017 8.235 1.568 1.00 94.50 94 GLU A C 1
ATOM 787 O O . GLU A 1 94 ? -0.561 8.134 2.669 1.00 94.50 94 GLU A O 1
ATOM 792 N N . GLU A 1 95 ? -0.539 9.014 0.615 1.00 95.50 95 GLU A N 1
ATOM 793 C CA . GLU A 1 95 ? -1.777 9.783 0.800 1.00 95.50 95 GLU A CA 1
ATOM 794 C C . GLU A 1 95 ? -2.972 8.876 1.128 1.00 95.50 95 GLU A C 1
ATOM 796 O O . GLU A 1 95 ? -3.748 9.169 2.041 1.00 95.50 95 GLU A O 1
ATOM 801 N N . LYS A 1 96 ? -3.101 7.736 0.441 1.00 96.38 96 LYS A N 1
ATOM 802 C CA . LYS A 1 96 ? -4.153 6.748 0.725 1.00 96.38 96 LYS A CA 1
ATOM 803 C C . LYS A 1 96 ? -4.006 6.129 2.113 1.00 96.38 96 LYS A C 1
ATOM 805 O O . LYS A 1 96 ? -4.999 5.950 2.816 1.00 96.38 96 LYS A O 1
ATOM 810 N N . LEU A 1 97 ? -2.783 5.813 2.538 1.00 95.56 97 LEU A N 1
ATOM 811 C CA . LEU A 1 97 ? -2.536 5.309 3.891 1.00 95.56 97 LEU A CA 1
ATOM 812 C C . LEU A 1 97 ? -2.917 6.343 4.953 1.00 95.56 97 LEU A C 1
ATOM 814 O O . LEU A 1 97 ? -3.591 5.990 5.918 1.00 95.56 97 LEU A O 1
ATOM 818 N N . ASN A 1 98 ? -2.577 7.613 4.734 1.00 94.75 98 ASN A N 1
ATOM 819 C CA . ASN A 1 98 ? -2.946 8.722 5.616 1.00 94.75 98 ASN A CA 1
ATOM 820 C C . ASN A 1 98 ? -4.460 9.005 5.642 1.00 94.75 98 ASN A C 1
ATOM 822 O O . ASN A 1 98 ? -4.973 9.548 6.621 1.00 94.75 98 ASN A O 1
ATOM 826 N N . ASN A 1 99 ? -5.198 8.631 4.592 1.00 95.69 99 ASN A N 1
ATOM 827 C CA . ASN A 1 99 ? -6.662 8.678 4.597 1.00 95.69 99 ASN A CA 1
ATOM 828 C C . ASN A 1 99 ? -7.281 7.532 5.407 1.00 95.69 99 ASN A C 1
ATOM 830 O O . ASN A 1 99 ? -8.332 7.714 6.026 1.00 95.69 99 ASN A O 1
ATOM 834 N N . LEU A 1 100 ? -6.661 6.348 5.382 1.00 95.00 100 LEU A N 1
ATOM 835 C CA . LEU A 1 100 ? -7.146 5.174 6.107 1.00 95.00 100 LEU A CA 1
ATOM 836 C C . LEU A 1 100 ? -6.818 5.230 7.595 1.00 95.00 100 LEU A C 1
ATOM 838 O O . LEU A 1 100 ? -7.670 4.895 8.417 1.00 95.00 100 LEU A O 1
ATOM 842 N N . PHE A 1 101 ? -5.592 5.616 7.936 1.00 94.44 101 PHE A N 1
ATOM 843 C CA . PHE A 1 101 ? -5.018 5.452 9.264 1.00 94.44 101 PHE A CA 1
ATOM 844 C C . PHE A 1 101 ? -4.577 6.792 9.840 1.00 94.44 101 PHE A C 1
ATOM 846 O O . PHE A 1 101 ? -4.087 7.672 9.138 1.00 94.44 101 PHE A O 1
ATOM 853 N N . SER A 1 102 ? -4.723 6.940 11.153 1.00 92.75 102 SER A N 1
ATOM 854 C CA . SER A 1 102 ? -4.096 8.050 11.866 1.00 92.75 102 SER A CA 1
ATOM 855 C C . SER A 1 102 ? -2.576 7.872 11.936 1.00 92.75 102 SER A C 1
ATOM 857 O O . SER A 1 102 ? -2.076 6.749 11.934 1.00 92.75 102 SER A O 1
ATOM 859 N N . GLU A 1 103 ? -1.846 8.979 12.092 1.00 91.38 103 GLU A N 1
ATOM 860 C CA . GLU A 1 103 ? -0.387 8.980 12.305 1.00 91.38 103 GLU A CA 1
ATOM 861 C C . GLU A 1 103 ? 0.030 8.012 13.428 1.00 91.38 103 GLU A C 1
ATOM 863 O O . GLU A 1 103 ? 0.947 7.219 13.256 1.00 91.38 103 GLU A O 1
ATOM 868 N N . TYR A 1 104 ? -0.724 7.981 14.533 1.00 91.31 104 TYR A N 1
ATOM 869 C CA . TYR A 1 104 ? -0.489 7.052 15.643 1.00 91.31 104 TYR A CA 1
ATOM 870 C C . TYR A 1 104 ? -0.625 5.573 15.244 1.00 91.31 104 TYR A C 1
ATOM 872 O O . TYR A 1 104 ? 0.140 4.732 15.710 1.00 91.31 104 TYR A O 1
ATOM 880 N N . GLU A 1 105 ? -1.604 5.233 14.403 1.00 92.44 105 GLU A N 1
ATOM 881 C CA . GLU A 1 105 ? -1.783 3.857 13.925 1.00 92.44 105 GLU A CA 1
ATOM 882 C C . GLU A 1 105 ? -0.665 3.458 12.960 1.00 92.44 105 GLU A C 1
ATOM 884 O O . GLU A 1 105 ? -0.165 2.339 13.049 1.00 92.44 105 GLU A O 1
ATOM 889 N N . LEU A 1 106 ? -0.241 4.369 12.078 1.00 92.00 106 LEU A N 1
ATOM 890 C CA . LEU A 1 106 ? 0.886 4.148 11.168 1.00 92.00 106 LEU A CA 1
ATOM 891 C C . LEU A 1 106 ? 2.197 3.936 11.937 1.00 92.00 106 LEU A C 1
ATOM 893 O O . LEU A 1 106 ? 2.920 2.987 11.637 1.00 92.00 106 LEU A O 1
ATOM 897 N N . GLU A 1 107 ? 2.462 4.737 12.973 1.00 89.56 107 GLU A N 1
ATOM 898 C CA . GLU A 1 107 ? 3.597 4.533 13.883 1.00 89.56 107 GLU A CA 1
ATOM 899 C C . GLU A 1 107 ? 3.510 3.181 14.609 1.00 89.56 107 GLU A C 1
ATOM 901 O O . GLU A 1 107 ? 4.501 2.455 14.680 1.00 89.56 107 GLU A O 1
ATOM 906 N N . GLU A 1 108 ? 2.328 2.794 15.107 1.00 89.69 108 GLU A N 1
ATOM 907 C CA . GLU A 1 108 ? 2.135 1.491 15.760 1.00 89.69 108 GLU A CA 1
ATOM 908 C C . GLU A 1 108 ? 2.419 0.328 14.793 1.00 89.69 108 GLU A C 1
ATOM 910 O O . GLU A 1 108 ? 3.068 -0.650 15.177 1.00 89.69 108 GLU A O 1
ATOM 915 N N . PHE A 1 109 ? 1.963 0.424 13.539 1.00 91.56 109 PHE A N 1
ATOM 916 C CA . PHE A 1 109 ? 2.270 -0.569 12.510 1.00 91.56 109 PHE A CA 1
ATOM 917 C C . PHE A 1 109 ? 3.758 -0.604 12.181 1.00 91.56 109 PHE A C 1
ATOM 919 O O . PHE A 1 109 ? 4.328 -1.691 12.101 1.00 91.56 109 PHE A O 1
ATOM 926 N N . TYR A 1 110 ? 4.392 0.557 12.019 1.00 90.00 110 TYR A N 1
ATOM 927 C CA . TYR A 1 110 ? 5.816 0.635 11.724 1.00 90.00 110 TYR A CA 1
ATOM 928 C C . TYR A 1 110 ? 6.648 -0.037 12.821 1.00 90.00 110 TYR A C 1
ATOM 930 O O . TYR A 1 110 ? 7.431 -0.941 12.524 1.00 90.00 110 TYR A O 1
ATOM 938 N N . SER A 1 111 ? 6.423 0.319 14.090 1.00 89.31 111 SER A N 1
ATOM 939 C CA . SER A 1 111 ? 7.118 -0.319 15.211 1.00 89.31 111 SER A CA 1
ATOM 940 C C . SER A 1 111 ? 6.860 -1.825 15.253 1.00 89.31 111 SER A C 1
ATOM 942 O O . SER A 1 111 ? 7.778 -2.596 15.486 1.00 89.31 111 SER A O 1
ATOM 944 N N . PHE A 1 112 ? 5.641 -2.287 14.975 1.00 88.19 112 PHE A N 1
ATOM 945 C CA . PHE A 1 112 ? 5.349 -3.722 14.978 1.00 88.19 112 PHE A CA 1
ATOM 946 C C . PHE A 1 112 ? 6.066 -4.524 13.895 1.00 88.19 112 PHE A C 1
ATOM 948 O O . PHE A 1 112 ? 6.470 -5.660 14.142 1.00 88.19 112 PHE A O 1
ATOM 955 N N . TYR A 1 113 ? 6.141 -3.979 12.683 1.00 89.12 113 TYR A N 1
ATOM 956 C CA . TYR A 1 113 ? 6.716 -4.691 11.547 1.00 89.12 113 TYR A CA 1
ATOM 957 C C . TYR A 1 113 ? 8.239 -4.557 11.478 1.00 89.12 113 TYR A C 1
ATOM 959 O O . TYR A 1 113 ? 8.890 -5.446 10.927 1.00 89.12 113 TYR A O 1
ATOM 967 N N . PHE A 1 114 ? 8.806 -3.467 12.005 1.00 88.44 114 PHE A N 1
ATOM 968 C CA . PHE A 1 114 ? 10.198 -3.096 11.737 1.00 88.44 114 PHE A CA 1
ATOM 969 C C . PHE A 1 114 ? 11.044 -2.801 12.981 1.00 88.44 114 PHE A C 1
ATOM 971 O O . PHE A 1 114 ? 12.264 -2.688 12.845 1.00 88.44 114 PHE A O 1
ATOM 978 N N . GLU A 1 115 ? 10.452 -2.710 14.174 1.00 82.75 115 GLU A N 1
ATOM 979 C CA . GLU A 1 115 ? 11.186 -2.567 15.434 1.00 82.75 115 GLU A CA 1
ATOM 980 C C . GLU A 1 115 ? 11.026 -3.841 16.289 1.00 82.75 115 GLU A C 1
ATOM 982 O O . GLU A 1 115 ? 9.923 -4.211 16.685 1.00 82.75 115 GLU A O 1
ATOM 987 N N . ASP A 1 116 ? 12.143 -4.534 16.543 1.00 58.38 116 ASP A N 1
ATOM 988 C CA . ASP A 1 116 ? 12.223 -5.734 17.402 1.00 58.38 116 ASP A CA 1
ATOM 989 C C . ASP A 1 116 ? 12.108 -5.413 18.909 1.00 58.38 116 ASP A C 1
ATOM 991 O O . ASP A 1 116 ? 12.834 -4.508 19.395 1.00 58.38 116 ASP A O 1
#